Protein AF-A0AAW2US69-F1 (afdb_monomer_lite)

Secondary structure (DSSP, 8-state):
--HHHHHHHHHHHHHHHHHTT--HHHHHHHHHHHHHHTTT--HHHHTTTTHHHHHHHHHHHHHHHHHHHHHSSSSSS-----------------

Radius of gyration: 27.55 Å; chains: 1; bounding box: 49×18×91 Å

Organism: Sesamum radiatum (NCBI:txid300843)

Foldseek 3Di:
DDPVVVVVLLVQLQVLCVVVPHHVVLLVVLVVVVCVVVVNPCCVCPVVSNPVSVVSSVVVVVVVVVVVVVVVVPPDPDDDDDPDPPPPDDDDDD

Structure (mmCIF, N/CA/C/O backbone):
data_AF-A0AAW2US69-F1
#
_entry.id   AF-A0AAW2US69-F1
#
loop_
_atom_site.group_PDB
_atom_site.id
_atom_site.type_symbol
_atom_site.label_atom_id
_atom_site.label_alt_id
_atom_site.label_comp_id
_atom_site.label_asym_id
_atom_site.label_entity_id
_atom_site.label_seq_id
_atom_site.pdbx_PDB_ins_code
_atom_site.Cartn_x
_atom_site.Cartn_y
_atom_site.Cartn_z
_atom_site.occupancy
_atom_site.B_iso_or_equiv
_atom_site.auth_seq_id
_atom_site.auth_comp_id
_atom_site.auth_asym_id
_atom_site.auth_atom_id
_atom_site.pdbx_PDB_model_num
ATOM 1 N N . MET A 1 1 ? 18.502 2.061 -9.112 1.00 58.97 1 MET A N 1
ATOM 2 C CA . MET A 1 1 ? 17.079 2.426 -9.304 1.00 58.97 1 MET A CA 1
ATOM 3 C C . MET A 1 1 ? 16.970 3.927 -9.519 1.00 58.97 1 MET A C 1
ATOM 5 O O . MET A 1 1 ? 17.530 4.676 -8.722 1.00 58.97 1 MET A O 1
ATOM 9 N N . ASN A 1 2 ? 16.320 4.378 -10.592 1.00 75.94 2 ASN A N 1
ATOM 10 C CA . ASN A 1 2 ? 16.291 5.800 -10.936 1.00 75.94 2 ASN A CA 1
ATOM 11 C C . ASN A 1 2 ? 15.241 6.556 -10.112 1.00 75.94 2 ASN A C 1
ATOM 13 O O . ASN A 1 2 ? 14.097 6.118 -9.992 1.00 75.94 2 ASN A O 1
ATOM 17 N N . LYS A 1 3 ? 15.598 7.746 -9.607 1.00 71.94 3 LYS A N 1
ATOM 18 C CA . LYS A 1 3 ? 14.690 8.621 -8.832 1.00 71.94 3 LYS A CA 1
ATOM 19 C C . LYS A 1 3 ? 13.384 8.960 -9.569 1.00 71.94 3 LYS A C 1
ATOM 21 O O . LYS A 1 3 ? 12.357 9.192 -8.931 1.00 71.94 3 LYS A O 1
ATOM 26 N N . LYS A 1 4 ? 13.415 9.001 -10.906 1.00 77.56 4 LYS A N 1
ATOM 27 C CA . LYS A 1 4 ? 12.243 9.295 -11.745 1.00 77.56 4 LYS A CA 1
ATOM 28 C C . LYS A 1 4 ? 11.214 8.162 -11.706 1.00 77.56 4 LYS A C 1
ATOM 30 O O . LYS A 1 4 ? 10.031 8.435 -11.543 1.00 77.56 4 LYS A O 1
ATOM 35 N N . GLU A 1 5 ? 11.664 6.911 -11.777 1.00 81.06 5 GLU A N 1
ATOM 36 C CA . GLU A 1 5 ? 10.787 5.732 -11.761 1.00 81.06 5 GLU A CA 1
ATOM 37 C C . GLU A 1 5 ? 10.091 5.578 -10.409 1.00 81.06 5 GLU A C 1
ATOM 39 O O . GLU A 1 5 ? 8.877 5.403 -10.349 1.00 81.06 5 GLU A O 1
ATOM 44 N N . THR A 1 6 ? 10.826 5.762 -9.309 1.00 84.62 6 THR A N 1
ATOM 45 C CA . THR A 1 6 ? 10.246 5.703 -7.960 1.00 84.62 6 THR A CA 1
ATOM 46 C C . THR A 1 6 ? 9.148 6.738 -7.749 1.00 84.62 6 THR A C 1
ATOM 48 O O . THR A 1 6 ? 8.146 6.441 -7.109 1.00 84.62 6 THR A O 1
ATOM 51 N N . LYS A 1 7 ? 9.296 7.947 -8.307 1.00 87.31 7 LYS A N 1
ATOM 52 C CA . LYS A 1 7 ? 8.283 9.001 -8.171 1.00 87.31 7 LYS A CA 1
ATOM 53 C C . LYS A 1 7 ? 6.980 8.621 -8.881 1.00 87.31 7 LYS A C 1
ATOM 55 O O . LYS A 1 7 ? 5.907 8.840 -8.326 1.00 87.31 7 LYS A O 1
ATOM 60 N N . THR A 1 8 ? 7.074 8.025 -10.070 1.00 90.75 8 THR A N 1
ATOM 61 C CA . THR A 1 8 ? 5.905 7.535 -10.812 1.00 90.75 8 THR A CA 1
ATOM 62 C C . THR A 1 8 ? 5.206 6.399 -10.068 1.00 90.75 8 THR A C 1
ATOM 64 O O . THR A 1 8 ? 3.989 6.440 -9.911 1.00 90.75 8 THR A O 1
ATOM 67 N N . ARG A 1 9 ? 5.962 5.432 -9.534 1.00 89.62 9 ARG A N 1
ATOM 68 C CA . ARG A 1 9 ? 5.397 4.310 -8.765 1.00 89.62 9 ARG A CA 1
ATOM 69 C C . ARG A 1 9 ? 4.674 4.762 -7.500 1.00 89.62 9 ARG A C 1
ATOM 71 O O . ARG A 1 9 ? 3.559 4.325 -7.241 1.00 89.62 9 ARG A O 1
ATOM 78 N N . VAL A 1 10 ? 5.266 5.696 -6.752 1.00 89.75 10 VAL A N 1
ATOM 79 C CA . VAL A 1 10 ? 4.624 6.311 -5.578 1.00 89.75 10 VAL A CA 1
ATOM 80 C C . VAL A 1 10 ? 3.303 6.984 -5.969 1.00 89.75 10 VAL A C 1
ATOM 82 O O . VAL A 1 10 ? 2.296 6.798 -5.291 1.00 89.75 10 VAL A O 1
ATOM 85 N N . ALA A 1 11 ? 3.277 7.729 -7.079 1.00 91.56 11 ALA A N 1
ATOM 86 C CA . ALA A 1 11 ? 2.054 8.374 -7.552 1.00 91.56 11 ALA A CA 1
ATOM 87 C C . ALA A 1 11 ? 0.972 7.353 -7.949 1.00 91.56 11 ALA A C 1
ATOM 89 O O . ALA A 1 11 ? -0.202 7.556 -7.642 1.00 91.56 11 ALA A O 1
ATOM 90 N N . ASN A 1 12 ? 1.353 6.248 -8.593 1.00 91.25 12 ASN A N 1
ATOM 91 C CA . ASN A 1 12 ? 0.424 5.174 -8.944 1.00 91.25 12 ASN A CA 1
ATOM 92 C C . ASN A 1 12 ? -0.135 4.471 -7.703 1.00 91.25 12 ASN A C 1
ATOM 94 O O . ASN A 1 12 ? -1.346 4.289 -7.617 1.00 91.25 12 ASN A O 1
ATOM 98 N N . ALA A 1 13 ? 0.712 4.178 -6.714 1.00 91.19 13 ALA A N 1
ATOM 99 C CA . ALA A 1 13 ? 0.289 3.609 -5.439 1.00 91.19 13 ALA A CA 1
ATOM 100 C C . ALA A 1 13 ? -0.734 4.513 -4.727 1.00 91.19 13 ALA A C 1
ATOM 102 O O . ALA A 1 13 ? -1.793 4.047 -4.314 1.00 91.19 13 ALA A O 1
ATOM 103 N N . PHE A 1 14 ? -0.478 5.826 -4.651 1.00 92.38 14 PHE A N 1
ATOM 104 C CA . PHE A 1 14 ? -1.446 6.770 -4.082 1.00 92.38 14 PHE A CA 1
ATOM 105 C C . PHE A 1 14 ? -2.754 6.819 -4.870 1.00 92.38 14 PHE A C 1
ATOM 107 O O . PHE A 1 14 ? -3.821 6.858 -4.266 1.00 92.38 14 PHE A O 1
ATOM 114 N N . ARG A 1 15 ? -2.702 6.781 -6.207 1.00 92.44 15 ARG A N 1
ATOM 115 C CA . ARG A 1 15 ? -3.912 6.747 -7.042 1.00 92.44 15 ARG A CA 1
ATOM 116 C C . ARG A 1 15 ? -4.729 5.475 -6.814 1.00 92.44 15 ARG A C 1
ATOM 118 O O . ARG A 1 15 ? -5.945 5.580 -6.697 1.00 92.44 15 ARG A O 1
ATOM 125 N N . ALA A 1 16 ? -4.079 4.315 -6.716 1.00 90.75 16 ALA A N 1
ATOM 126 C CA . ALA A 1 16 ? -4.738 3.039 -6.448 1.00 90.75 16 ALA A CA 1
ATOM 127 C C . ALA A 1 16 ? -5.423 3.036 -5.073 1.00 90.75 16 ALA A C 1
ATOM 129 O O . ALA A 1 16 ? -6.603 2.718 -4.968 1.00 90.75 16 ALA A O 1
ATOM 130 N N . MET A 1 17 ? -4.718 3.487 -4.033 1.00 91.31 17 MET A N 1
ATOM 131 C CA . MET A 1 17 ? -5.263 3.569 -2.674 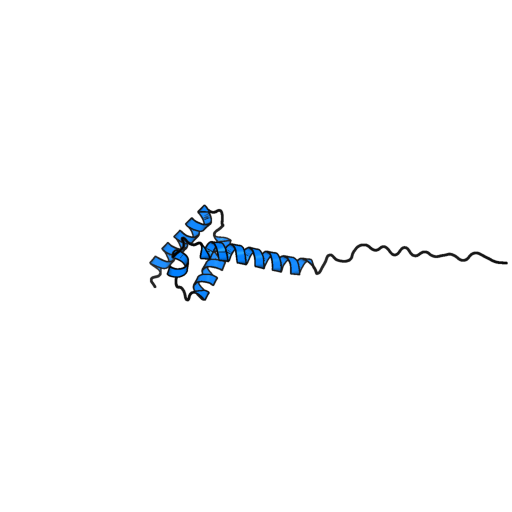1.00 91.31 17 MET A CA 1
ATOM 132 C C . MET A 1 17 ? -6.385 4.613 -2.562 1.00 91.31 17 MET A C 1
ATOM 134 O O . MET A 1 17 ? -7.415 4.366 -1.938 1.00 91.31 17 MET A O 1
ATOM 138 N N . LYS A 1 18 ? -6.250 5.755 -3.243 1.00 91.62 18 LYS A N 1
ATOM 139 C CA . LYS A 1 18 ? -7.301 6.777 -3.305 1.00 91.62 18 LYS A CA 1
ATOM 140 C C . LYS A 1 18 ? -8.562 6.267 -4.004 1.00 91.62 18 LYS A C 1
ATOM 142 O O . LYS A 1 18 ? -9.659 6.640 -3.598 1.00 91.62 18 LYS A O 1
ATOM 147 N N . ALA A 1 19 ? -8.424 5.406 -5.016 1.00 91.06 19 ALA A N 1
ATOM 148 C CA . ALA A 1 19 ? -9.560 4.800 -5.711 1.00 91.06 19 ALA A CA 1
ATOM 149 C C . ALA A 1 19 ? -10.408 3.898 -4.795 1.00 91.06 19 ALA A C 1
ATOM 151 O O . ALA A 1 19 ? -11.611 3.790 -5.008 1.00 91.06 19 ALA A O 1
ATOM 152 N N . ILE A 1 20 ? -9.803 3.312 -3.756 1.00 89.12 20 ILE A N 1
ATOM 153 C CA . ILE A 1 20 ? -10.492 2.510 -2.730 1.00 89.12 20 ILE A CA 1
ATOM 154 C C . ILE A 1 20 ? -10.803 3.302 -1.446 1.00 89.12 20 ILE A C 1
ATOM 156 O O . ILE A 1 20 ? -11.237 2.724 -0.455 1.00 89.12 20 ILE A O 1
ATOM 160 N N . GLY A 1 21 ? -10.604 4.626 -1.450 1.00 90.44 21 GLY A N 1
ATOM 161 C CA . GLY A 1 21 ? -10.958 5.510 -0.333 1.00 90.44 21 GLY A CA 1
ATOM 162 C C . GLY A 1 21 ? -9.914 5.622 0.784 1.00 90.44 21 GLY A C 1
ATOM 163 O O . GLY A 1 21 ? -10.225 6.133 1.857 1.00 90.44 21 GLY A O 1
ATOM 164 N N . ILE A 1 22 ? -8.675 5.180 0.554 1.00 90.00 22 ILE A N 1
ATOM 165 C CA . ILE A 1 22 ? -7.588 5.279 1.534 1.00 90.00 22 ILE A CA 1
ATOM 166 C C . ILE A 1 22 ? -6.772 6.556 1.295 1.00 90.00 22 ILE A C 1
ATOM 168 O O . ILE A 1 22 ? -6.270 6.808 0.196 1.00 90.00 22 ILE A O 1
ATOM 172 N N . SER A 1 23 ? -6.609 7.357 2.350 1.00 90.81 23 SER A N 1
ATOM 173 C CA . SER A 1 23 ? -5.841 8.606 2.318 1.00 90.81 23 SER A CA 1
ATOM 174 C C . SER A 1 23 ? -4.333 8.373 2.240 1.00 90.81 23 SER A C 1
ATOM 176 O O . SER A 1 23 ? -3.782 7.485 2.893 1.00 90.81 23 SER A O 1
ATOM 178 N N . GLU A 1 24 ? -3.636 9.252 1.519 1.00 89.94 24 GLU A N 1
ATOM 179 C CA . GLU A 1 24 ? -2.180 9.207 1.320 1.00 89.94 24 GLU A CA 1
ATOM 180 C C . GLU A 1 24 ? -1.383 9.221 2.635 1.00 89.94 24 GLU A C 1
ATOM 182 O O . GLU A 1 24 ? -0.282 8.674 2.696 1.00 89.94 24 GLU A O 1
ATOM 187 N N . ASP A 1 25 ? -1.935 9.811 3.697 1.00 88.38 25 ASP A N 1
ATOM 188 C CA . ASP A 1 25 ? -1.317 9.871 5.026 1.00 88.38 25 ASP A CA 1
ATOM 189 C C . ASP A 1 25 ? -1.155 8.495 5.673 1.00 88.38 25 ASP A C 1
ATOM 191 O O . ASP A 1 25 ? -0.162 8.265 6.359 1.00 88.38 25 ASP A O 1
ATOM 195 N N . LYS A 1 26 ? -2.071 7.559 5.392 1.00 89.12 26 LYS A N 1
ATOM 196 C CA . LYS A 1 26 ? -1.945 6.153 5.807 1.00 89.12 26 LYS A CA 1
ATOM 197 C C . LYS A 1 26 ? -0.998 5.381 4.894 1.00 89.12 26 LYS A C 1
ATOM 199 O O . LYS A 1 26 ? -0.209 4.557 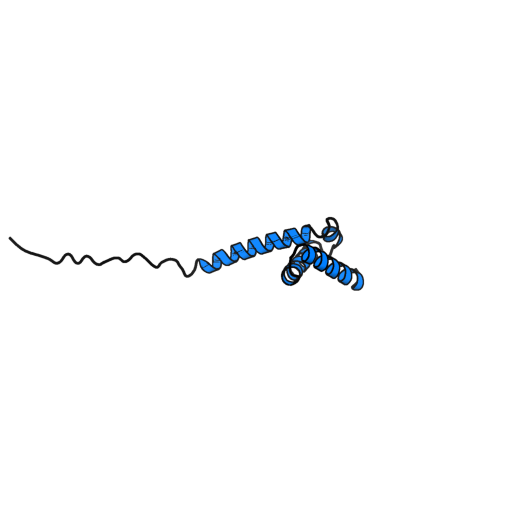5.347 1.00 89.12 26 LYS A O 1
ATOM 204 N N . VAL A 1 27 ? -1.021 5.703 3.603 1.00 90.50 27 VAL A N 1
ATOM 205 C CA . VAL A 1 27 ? -0.216 5.017 2.587 1.00 90.50 27 VAL A CA 1
ATOM 206 C C . VAL A 1 27 ? 1.279 5.303 2.757 1.00 90.50 27 VAL A C 1
ATOM 208 O O . VAL A 1 27 ? 2.086 4.383 2.692 1.00 90.50 27 VAL A O 1
ATOM 211 N N . LYS A 1 28 ? 1.677 6.559 3.005 1.00 90.44 28 LYS A N 1
ATOM 212 C CA . LYS A 1 28 ? 3.088 6.979 3.153 1.00 90.44 28 LYS A CA 1
ATOM 213 C C . LYS A 1 28 ? 3.893 6.143 4.166 1.00 90.44 28 LYS A C 1
ATOM 215 O O . LYS A 1 28 ? 4.953 5.639 3.782 1.00 90.44 28 LYS A O 1
ATOM 220 N N . PRO A 1 29 ? 3.470 6.005 5.441 1.00 91.00 29 PRO A N 1
ATOM 221 C CA . PRO A 1 29 ? 4.234 5.261 6.436 1.00 91.00 29 PRO A CA 1
ATOM 222 C C . PRO A 1 29 ? 4.287 3.762 6.126 1.00 91.00 29 PRO A C 1
ATOM 224 O O . PRO A 1 29 ? 5.334 3.153 6.335 1.00 91.00 29 PRO A O 1
ATOM 227 N N . VAL A 1 30 ? 3.213 3.178 5.588 1.00 90.94 30 VAL A N 1
ATOM 228 C CA . VAL A 1 30 ? 3.170 1.752 5.225 1.00 90.94 30 VAL A CA 1
ATOM 229 C C . VAL A 1 30 ? 4.046 1.464 4.012 1.00 90.94 30 VAL A C 1
ATOM 231 O O . VAL A 1 30 ? 4.876 0.561 4.051 1.00 90.94 30 VAL A O 1
ATOM 234 N N . LEU A 1 31 ? 3.954 2.292 2.973 1.00 90.38 31 LEU A N 1
ATOM 235 C CA . LEU A 1 31 ? 4.782 2.182 1.777 1.00 90.38 31 LEU A CA 1
ATOM 236 C C . LEU A 1 31 ? 6.273 2.279 2.117 1.00 90.38 31 LEU A C 1
ATOM 238 O O . LEU A 1 31 ? 7.080 1.519 1.590 1.00 90.38 31 LEU A O 1
ATOM 242 N N . LYS A 1 32 ? 6.654 3.176 3.038 1.00 89.44 32 LYS A N 1
ATOM 243 C CA . LYS A 1 32 ? 8.038 3.267 3.521 1.00 89.44 32 LYS A CA 1
ATOM 244 C C . LYS A 1 32 ? 8.478 1.982 4.230 1.00 89.44 32 LYS A C 1
ATOM 246 O O . LYS A 1 32 ? 9.587 1.526 3.971 1.00 89.44 32 LYS A O 1
ATOM 251 N N . SER A 1 33 ? 7.636 1.406 5.090 1.00 89.44 33 SER A N 1
ATOM 252 C CA . SER A 1 33 ? 7.924 0.136 5.772 1.00 89.44 33 SER A CA 1
ATOM 253 C C . SER A 1 33 ? 8.065 -1.030 4.790 1.00 89.44 33 SER A C 1
ATOM 255 O O . SER A 1 33 ? 9.043 -1.767 4.871 1.00 89.44 33 SER A O 1
ATOM 257 N N . LEU A 1 34 ? 7.164 -1.149 3.811 1.00 89.50 34 LEU A N 1
ATOM 258 C CA . LEU A 1 34 ? 7.227 -2.186 2.774 1.00 89.50 34 LEU A CA 1
ATOM 259 C C . LEU A 1 34 ? 8.502 -2.084 1.934 1.00 89.50 34 LEU A C 1
ATOM 261 O O . LEU A 1 34 ? 9.167 -3.083 1.684 1.00 89.50 34 LEU A O 1
ATOM 265 N N . LEU A 1 35 ? 8.899 -0.867 1.551 1.00 89.38 35 LEU A N 1
ATOM 266 C CA . LEU A 1 35 ? 10.149 -0.655 0.821 1.00 89.38 35 LEU A CA 1
ATOM 267 C C . LEU A 1 35 ? 11.391 -0.989 1.648 1.00 89.38 35 LEU A C 1
ATOM 269 O O . LEU A 1 35 ? 12.434 -1.242 1.064 1.00 89.38 35 LEU A O 1
ATOM 273 N N . ILE A 1 36 ? 11.323 -0.967 2.977 1.00 89.56 36 ILE A N 1
ATOM 274 C CA . ILE A 1 36 ? 12.433 -1.427 3.819 1.00 89.56 36 ILE A CA 1
ATOM 275 C C . ILE A 1 36 ? 12.445 -2.959 3.865 1.00 89.56 36 ILE A C 1
ATOM 277 O O . ILE A 1 36 ? 13.497 -3.553 3.661 1.00 89.56 36 ILE A O 1
ATOM 281 N N . LEU A 1 37 ? 11.283 -3.588 4.073 1.00 88.94 37 LEU A N 1
ATOM 282 C CA . LEU A 1 37 ? 11.145 -5.048 4.146 1.00 88.94 37 LEU A CA 1
ATOM 283 C C . LEU A 1 37 ? 11.581 -5.748 2.856 1.00 88.94 37 LEU A C 1
ATOM 285 O O . LEU A 1 37 ? 12.247 -6.777 2.903 1.00 88.94 37 LEU A O 1
ATOM 289 N N . TYR A 1 38 ? 11.238 -5.168 1.709 1.00 88.25 38 TYR A N 1
ATOM 290 C CA . TYR A 1 38 ? 11.559 -5.723 0.398 1.00 88.25 38 TYR A CA 1
ATOM 291 C C . TYR A 1 38 ? 12.850 -5.167 -0.210 1.00 88.25 38 TYR A C 1
ATOM 293 O O . TYR A 1 38 ? 13.061 -5.306 -1.410 1.00 88.25 38 TYR A O 1
ATOM 301 N N . ASP A 1 39 ? 13.692 -4.486 0.571 1.00 88.25 39 ASP A N 1
ATOM 302 C CA . ASP A 1 39 ? 14.942 -3.871 0.097 1.00 88.25 39 ASP A CA 1
ATOM 303 C C . ASP A 1 39 ? 14.756 -2.985 -1.156 1.00 88.25 39 ASP A C 1
ATOM 305 O O . ASP A 1 39 ? 15.491 -3.016 -2.140 1.00 88.25 39 ASP A O 1
ATOM 309 N N . LYS A 1 40 ? 13.702 -2.164 -1.132 1.00 84.44 40 LYS A N 1
ATOM 310 C CA . LYS A 1 40 ? 13.249 -1.266 -2.207 1.00 84.44 40 LYS A CA 1
ATOM 311 C C . LYS A 1 40 ? 12.800 -2.002 -3.470 1.00 84.44 40 LYS A C 1
ATOM 313 O O . LYS A 1 40 ? 12.688 -1.375 -4.526 1.00 84.44 40 LYS A O 1
ATOM 318 N N . ASN A 1 41 ? 12.493 -3.291 -3.378 1.00 88.19 41 ASN A N 1
ATOM 319 C CA . ASN A 1 41 ? 11.919 -4.034 -4.482 1.00 88.19 41 ASN A CA 1
ATOM 320 C C . ASN A 1 41 ? 10.440 -3.664 -4.670 1.00 88.19 41 ASN A C 1
ATOM 322 O O . ASN A 1 41 ? 9.560 -4.088 -3.926 1.00 88.19 41 ASN A O 1
ATOM 326 N N . TRP A 1 42 ? 10.175 -2.845 -5.687 1.00 88.31 42 TRP A N 1
ATOM 327 C CA . TRP A 1 42 ? 8.818 -2.448 -6.063 1.00 88.31 42 TRP A CA 1
ATOM 328 C C . TRP A 1 42 ? 8.060 -3.532 -6.814 1.00 88.31 42 TRP A C 1
ATOM 330 O O . TRP A 1 42 ? 6.837 -3.479 -6.816 1.00 88.31 42 TRP A O 1
ATOM 340 N N . ALA A 1 43 ? 8.756 -4.491 -7.435 1.00 86.50 43 ALA A N 1
ATOM 341 C CA . ALA A 1 43 ? 8.099 -5.534 -8.214 1.00 86.50 43 ALA A CA 1
ATOM 342 C C . ALA A 1 43 ? 7.096 -6.292 -7.337 1.00 86.50 43 ALA A C 1
ATOM 344 O O . ALA A 1 43 ? 5.935 -6.374 -7.703 1.00 86.50 43 ALA A O 1
ATOM 345 N N . LEU A 1 44 ? 7.497 -6.660 -6.115 1.00 84.06 44 LEU A N 1
ATOM 346 C CA . LEU A 1 44 ? 6.642 -7.344 -5.135 1.00 84.06 44 LEU A CA 1
ATOM 347 C C . LEU A 1 44 ? 5.419 -6.521 -4.695 1.00 84.06 44 LEU A C 1
ATOM 349 O O . LEU A 1 44 ? 4.412 -7.078 -4.277 1.00 84.06 44 LEU A O 1
ATOM 353 N N . ILE A 1 45 ? 5.494 -5.190 -4.782 1.00 86.31 45 ILE A N 1
ATOM 354 C CA . ILE A 1 45 ? 4.388 -4.291 -4.425 1.00 86.31 45 ILE A CA 1
ATOM 355 C C . ILE A 1 45 ? 3.443 -4.095 -5.627 1.00 86.31 45 ILE A C 1
ATOM 357 O O . ILE A 1 45 ? 2.235 -3.940 -5.449 1.00 86.31 45 ILE A O 1
ATOM 361 N N . GLU A 1 46 ? 3.979 -4.089 -6.851 1.00 86.19 46 GLU A N 1
ATOM 362 C CA . GLU A 1 46 ? 3.222 -3.866 -8.091 1.00 86.19 46 GLU A CA 1
ATOM 363 C C . GLU A 1 46 ? 2.600 -5.152 -8.669 1.00 86.19 46 GLU A C 1
ATOM 365 O O . GLU A 1 46 ? 1.605 -5.053 -9.385 1.00 86.19 46 GLU A O 1
ATOM 370 N N . GLU A 1 47 ? 3.133 -6.334 -8.332 1.00 80.69 47 GLU A N 1
ATOM 371 C CA . GLU A 1 47 ? 2.757 -7.640 -8.911 1.00 80.69 47 GLU A CA 1
ATOM 372 C C . GLU A 1 47 ? 1.261 -7.979 -8.754 1.00 80.69 47 GLU A C 1
ATOM 374 O O . GLU A 1 47 ? 0.671 -8.590 -9.641 1.00 80.69 47 GLU A O 1
ATOM 379 N N . GLU A 1 48 ? 0.611 -7.487 -7.693 1.00 78.81 48 GLU A N 1
ATOM 380 C CA . GLU A 1 48 ? -0.832 -7.640 -7.443 1.00 78.81 48 GLU A CA 1
ATOM 381 C C . GLU A 1 48 ? -1.564 -6.288 -7.326 1.00 78.81 48 GLU A C 1
ATOM 383 O O . GLU A 1 48 ? 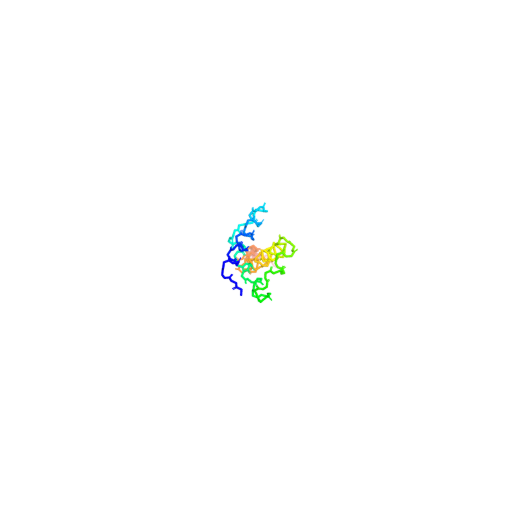-2.386 -6.087 -6.432 1.00 78.81 48 GLU A O 1
ATOM 388 N N . ASN A 1 49 ? -1.273 -5.312 -8.194 1.00 83.19 49 ASN A N 1
ATOM 389 C CA . ASN A 1 49 ? -2.010 -4.035 -8.234 1.00 83.19 49 ASN A CA 1
ATOM 390 C C . ASN A 1 49 ? -2.059 -3.309 -6.866 1.00 83.19 49 ASN A C 1
ATOM 392 O O . ASN A 1 49 ? -3.102 -2.808 -6.441 1.00 83.19 49 ASN A O 1
ATOM 396 N N . TYR A 1 50 ? -0.930 -3.268 -6.152 1.00 88.88 50 TYR A N 1
ATOM 397 C CA . TYR A 1 50 ? -0.811 -2.659 -4.822 1.00 88.88 50 TYR A CA 1
ATOM 398 C C . TYR A 1 50 ? -1.642 -3.344 -3.718 1.00 88.88 50 TYR A C 1
ATOM 400 O O . TYR A 1 50 ? -1.867 -2.750 -2.664 1.00 88.88 50 TYR A O 1
ATOM 408 N N . ARG A 1 51 ? -2.066 -4.602 -3.899 1.00 88.94 51 ARG A N 1
ATOM 409 C CA . ARG A 1 51 ? -2.795 -5.363 -2.871 1.00 88.94 51 ARG A CA 1
ATOM 410 C C . ARG A 1 51 ? -2.002 -5.529 -1.575 1.00 88.94 51 ARG A C 1
ATOM 412 O O . ARG A 1 51 ? -2.549 -5.253 -0.516 1.00 88.94 51 ARG A O 1
ATOM 419 N N . ALA A 1 52 ? -0.710 -5.857 -1.658 1.00 88.81 52 ALA A N 1
ATOM 420 C CA . ALA A 1 52 ? 0.180 -5.933 -0.493 1.00 88.81 52 ALA A CA 1
ATOM 421 C C . ALA A 1 52 ? 0.265 -4.604 0.283 1.00 88.81 52 ALA A C 1
ATOM 423 O O . ALA A 1 52 ? 0.432 -4.588 1.500 1.00 88.81 52 ALA A O 1
ATOM 424 N N . LEU A 1 53 ? 0.119 -3.470 -0.414 1.00 91.31 53 LEU A N 1
ATOM 425 C CA . LEU A 1 53 ? 0.061 -2.153 0.216 1.00 91.31 53 LEU A CA 1
ATOM 426 C C . LEU A 1 53 ? -1.259 -1.935 0.958 1.00 91.31 53 LEU A C 1
ATOM 428 O O . LEU A 1 53 ? -1.231 -1.406 2.062 1.00 91.31 53 LEU A O 1
ATOM 432 N N . ALA A 1 54 ? -2.392 -2.338 0.377 1.00 91.00 54 ALA A N 1
ATOM 433 C CA . ALA A 1 54 ? -3.684 -2.265 1.056 1.00 91.00 54 ALA A CA 1
ATOM 434 C C . ALA A 1 54 ? -3.717 -3.172 2.294 1.00 91.00 54 ALA A C 1
ATOM 436 O O . ALA A 1 54 ? -4.107 -2.719 3.365 1.00 91.00 54 ALA A O 1
ATOM 437 N N . ASP A 1 55 ? -3.248 -4.412 2.159 1.00 90.31 55 ASP A N 1
ATOM 438 C CA . ASP A 1 55 ? -3.202 -5.404 3.237 1.00 90.31 55 ASP A CA 1
ATOM 439 C C . ASP A 1 55 ? -2.394 -4.885 4.434 1.00 90.31 55 ASP A C 1
ATOM 441 O O . ASP A 1 55 ? -2.908 -4.765 5.544 1.00 90.31 55 ASP A O 1
ATOM 445 N N . ALA A 1 56 ? -1.185 -4.382 4.171 1.00 90.38 56 ALA A N 1
ATOM 446 C CA . ALA A 1 56 ? -0.335 -3.791 5.198 1.00 90.38 56 ALA A CA 1
ATOM 447 C C . ALA A 1 56 ? -0.921 -2.510 5.831 1.00 90.38 56 ALA A C 1
ATOM 449 O O . ALA A 1 56 ? -0.551 -2.154 6.953 1.00 90.38 56 ALA A O 1
ATOM 450 N N . ILE A 1 57 ? -1.812 -1.784 5.138 1.00 90.81 57 ILE A N 1
ATOM 451 C CA . ILE A 1 57 ? -2.546 -0.651 5.728 1.00 90.81 57 ILE A CA 1
ATOM 452 C C . ILE A 1 57 ? -3.593 -1.163 6.717 1.00 90.81 57 ILE A C 1
ATOM 454 O O . ILE A 1 57 ? -3.649 -0.648 7.833 1.00 90.81 57 ILE A O 1
ATOM 458 N N . PHE A 1 58 ? -4.374 -2.180 6.346 1.00 87.44 58 PHE A N 1
ATOM 459 C CA . PHE A 1 58 ? -5.386 -2.762 7.230 1.00 87.44 58 PHE A CA 1
ATOM 460 C C . PHE A 1 58 ? -4.766 -3.439 8.456 1.00 87.44 58 PHE A C 1
ATOM 462 O O . PHE A 1 58 ? -5.222 -3.188 9.570 1.00 87.44 58 PHE A O 1
ATOM 469 N N . GLU A 1 59 ? -3.681 -4.200 8.283 1.00 87.69 59 GLU A N 1
ATOM 470 C CA . GLU A 1 59 ? -2.940 -4.794 9.403 1.00 87.69 59 GLU A CA 1
ATOM 471 C C . GLU A 1 59 ? -2.423 -3.722 10.371 1.00 87.69 59 GLU A C 1
ATOM 473 O O . GLU A 1 59 ? -2.522 -3.858 11.591 1.00 87.69 59 GLU A O 1
ATOM 478 N N . ARG A 1 60 ? -1.892 -2.610 9.845 1.00 83.25 60 ARG A N 1
ATOM 479 C CA . ARG A 1 60 ? -1.379 -1.521 10.682 1.00 83.25 60 ARG A CA 1
ATOM 480 C C . ARG A 1 60 ? -2.488 -0.786 11.432 1.00 83.25 60 ARG A C 1
ATOM 482 O O . ARG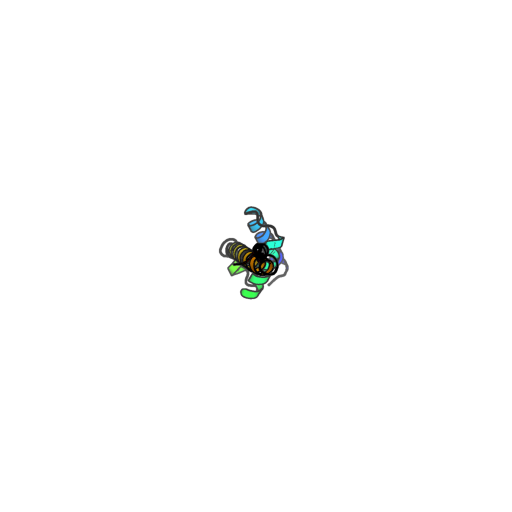 A 1 60 ? -2.289 -0.461 12.600 1.00 83.25 60 ARG A O 1
ATOM 489 N N . ASP A 1 61 ? -3.619 -0.516 10.782 1.00 78.31 61 ASP A N 1
ATOM 490 C CA . ASP A 1 61 ? -4.799 0.070 11.432 1.00 78.31 61 ASP A CA 1
ATOM 491 C C . ASP A 1 61 ? -5.321 -0.848 12.559 1.00 78.31 61 ASP A C 1
ATOM 493 O O . ASP A 1 61 ? -5.669 -0.357 13.634 1.00 78.31 61 ASP A O 1
ATOM 497 N N . GLU A 1 62 ? -5.311 -2.173 12.367 1.00 74.81 62 GLU A N 1
ATOM 498 C CA . GLU A 1 62 ? -5.710 -3.143 13.397 1.00 74.81 62 GLU A CA 1
ATOM 499 C C . GLU A 1 62 ? -4.747 -3.153 14.597 1.00 74.81 62 GLU A C 1
ATOM 501 O O . GLU A 1 62 ? -5.183 -3.107 15.752 1.00 74.81 62 GLU A O 1
ATOM 506 N N . LEU A 1 63 ? -3.435 -3.131 14.345 1.00 69.31 63 LEU A N 1
ATOM 507 C CA . LEU A 1 63 ? -2.421 -3.048 15.400 1.00 69.31 63 LEU A CA 1
ATOM 508 C C . LEU A 1 63 ? -2.505 -1.727 16.177 1.00 69.31 63 LEU A C 1
ATOM 510 O O . LEU A 1 63 ? -2.428 -1.727 17.405 1.00 69.31 63 LEU A O 1
ATOM 514 N N . GLU A 1 64 ? -2.713 -0.599 15.493 1.00 66.56 64 GLU A N 1
ATOM 515 C CA . GLU A 1 64 ? -2.842 0.710 16.141 1.00 66.56 64 GLU A CA 1
ATOM 516 C C . GLU A 1 64 ? -4.134 0.801 16.976 1.00 66.56 64 GLU A C 1
ATOM 518 O O . GLU A 1 64 ? -4.123 1.339 18.090 1.00 66.56 64 GLU A O 1
ATOM 523 N N . ALA A 1 65 ? -5.231 0.194 16.507 1.00 62.03 65 ALA A N 1
ATOM 524 C CA . ALA A 1 65 ? -6.461 0.042 17.282 1.00 62.03 65 ALA A CA 1
ATOM 525 C C . ALA A 1 65 ? -6.254 -0.846 18.527 1.00 62.03 65 ALA A C 1
ATOM 527 O O . ALA A 1 65 ? -6.723 -0.508 19.623 1.00 62.03 65 ALA A O 1
ATOM 528 N N . ALA A 1 66 ? -5.494 -1.937 18.400 1.00 59.81 66 ALA A N 1
ATOM 529 C CA . ALA A 1 66 ? -5.134 -2.799 19.522 1.00 59.81 66 ALA A CA 1
ATOM 530 C C . ALA A 1 66 ? -4.230 -2.077 20.543 1.00 59.81 66 ALA A C 1
ATOM 532 O O . ALA A 1 66 ? -4.430 -2.216 21.754 1.00 59.81 66 ALA A O 1
ATOM 533 N N . GLU A 1 67 ? -3.294 -1.232 20.107 1.00 55.44 67 GLU A N 1
ATOM 534 C CA . GLU A 1 67 ? -2.429 -0.456 21.008 1.00 55.44 67 GLU A CA 1
ATOM 535 C C . GLU A 1 67 ? -3.159 0.706 21.702 1.00 55.44 67 GLU A C 1
ATOM 537 O O . GLU A 1 67 ? -2.896 0.997 22.876 1.00 55.44 67 GLU A O 1
ATOM 542 N N . GLN A 1 68 ? -4.140 1.337 21.047 1.00 53.03 68 GLN A N 1
ATOM 543 C CA . GLN A 1 68 ? -5.000 2.336 21.694 1.00 53.03 68 GLN A CA 1
ATOM 544 C C . GLN A 1 68 ? -5.898 1.721 22.777 1.00 53.03 68 GLN A C 1
ATOM 546 O O . GLN A 1 68 ? -6.181 2.379 23.786 1.00 53.03 68 GLN A O 1
ATOM 551 N N . SER A 1 69 ? -6.269 0.442 22.645 1.00 52.09 69 SER A N 1
ATOM 552 C CA . SER A 1 69 ? -6.993 -0.276 23.699 1.00 52.09 69 SER A CA 1
ATOM 553 C C . SER A 1 69 ? -6.145 -0.502 24.964 1.00 52.09 69 SER A C 1
ATOM 555 O O . SER A 1 69 ? -6.685 -0.462 26.069 1.00 52.09 69 SER A O 1
ATOM 557 N N . LYS A 1 70 ? -4.807 -0.592 24.862 1.00 49.91 70 LYS A N 1
ATOM 558 C CA . LYS A 1 70 ? -3.918 -0.667 26.042 1.00 49.91 70 LYS A CA 1
ATOM 559 C C . LYS A 1 70 ? -3.727 0.668 26.767 1.00 49.91 70 LYS A C 1
ATOM 561 O O . LYS A 1 70 ? -3.479 0.660 27.970 1.00 49.91 70 LYS A O 1
ATOM 566 N N . LYS A 1 71 ? -3.883 1.817 26.095 1.00 45.53 71 LYS A N 1
ATOM 567 C CA . LYS A 1 71 ? -3.741 3.144 26.734 1.00 45.53 71 LYS A CA 1
ATOM 568 C C . LYS A 1 71 ? -5.008 3.663 27.421 1.00 45.53 71 LYS A C 1
ATOM 570 O O . LYS A 1 71 ? -4.905 4.589 28.217 1.00 45.53 71 LYS A O 1
ATOM 575 N N . LYS A 1 72 ? -6.184 3.063 27.191 1.00 45.12 72 LYS A N 1
ATOM 576 C CA . LYS A 1 72 ? -7.418 3.401 27.937 1.00 45.12 72 LYS A CA 1
ATOM 577 C C . LYS A 1 72 ? -7.717 2.494 29.138 1.00 45.12 72 LYS A C 1
ATOM 579 O O . LYS A 1 72 ? -8.682 2.752 29.853 1.00 45.12 72 LYS A O 1
ATOM 584 N N . ILE A 1 73 ? -6.908 1.464 29.400 1.00 48.16 73 ILE A N 1
ATOM 585 C CA . ILE A 1 73 ? -7.116 0.567 30.556 1.00 48.16 73 ILE A CA 1
ATO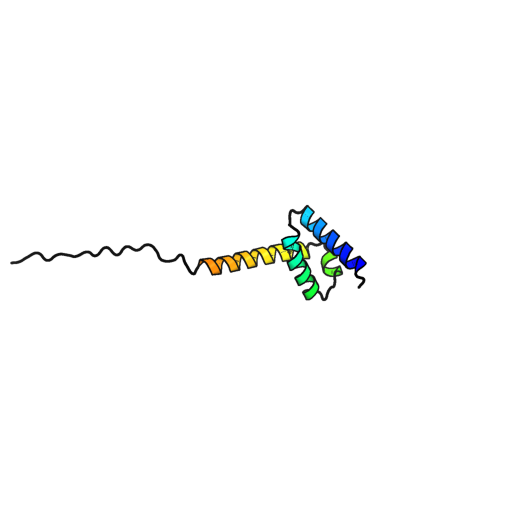M 586 C C . ILE A 1 73 ? -6.426 1.089 31.833 1.00 48.16 73 ILE A C 1
ATOM 588 O O . ILE A 1 73 ? -6.781 0.673 32.931 1.00 48.16 73 ILE A O 1
ATOM 592 N N . VAL A 1 74 ? -5.542 2.089 31.740 1.00 47.97 74 VAL A N 1
ATOM 593 C CA . VAL A 1 74 ? -5.056 2.856 32.902 1.00 47.97 74 VAL A CA 1
ATOM 594 C C . VAL A 1 74 ? -5.775 4.211 32.914 1.00 47.97 74 VAL A C 1
ATOM 596 O O . VAL A 1 74 ? -5.301 5.173 32.336 1.00 47.97 74 VAL A O 1
ATOM 599 N N . ASN A 1 75 ? -7.019 4.238 33.408 1.00 49.25 75 ASN A N 1
ATOM 600 C CA . ASN A 1 75 ? -7.691 5.413 34.017 1.00 49.25 75 ASN A CA 1
ATOM 601 C C . ASN A 1 75 ? -9.216 5.251 34.196 1.00 49.25 75 ASN A C 1
ATOM 603 O O . ASN A 1 75 ? -9.874 6.198 34.625 1.00 49.25 75 ASN A O 1
ATOM 607 N N . SER A 1 76 ? -9.836 4.101 33.898 1.00 46.62 76 SER A N 1
ATOM 608 C CA . SER A 1 76 ? -11.302 3.964 34.071 1.00 46.62 76 SER A CA 1
ATOM 609 C C . SER A 1 76 ? -11.800 2.604 34.576 1.00 46.62 76 SER A C 1
ATOM 611 O O . SER A 1 76 ? -12.881 2.155 34.217 1.00 46.62 76 SER A O 1
ATOM 613 N N . GLN A 1 77 ? -11.057 1.978 35.485 1.00 52.62 77 GLN A N 1
ATOM 614 C CA . GLN A 1 77 ? -11.601 1.060 36.494 1.00 52.62 77 GLN A CA 1
ATOM 615 C C . GLN A 1 77 ? -10.915 1.480 37.800 1.00 52.62 77 GLN A C 1
ATOM 617 O O . GLN A 1 77 ? -9.706 1.361 37.905 1.00 52.62 77 GLN A O 1
ATOM 622 N N . THR A 1 78 ? -11.546 2.119 38.781 1.00 44.00 78 THR A N 1
ATOM 623 C CA . THR A 1 78 ? -12.730 1.653 39.498 1.00 44.00 78 THR A CA 1
ATOM 624 C C . THR A 1 78 ? -13.466 2.831 40.147 1.00 44.00 78 THR A C 1
ATOM 626 O O . THR A 1 78 ? -13.107 3.284 41.234 1.00 44.00 78 THR A O 1
ATOM 629 N N . THR A 1 79 ? -14.555 3.279 39.532 1.00 52.59 79 THR A N 1
ATOM 630 C CA . THR A 1 79 ? -15.621 3.987 40.248 1.00 52.59 79 THR A CA 1
ATOM 631 C C . THR A 1 79 ? -16.807 3.031 40.308 1.00 52.59 79 THR A C 1
ATOM 633 O O . THR A 1 79 ? -17.088 2.341 39.336 1.00 52.59 79 THR A O 1
ATOM 636 N N . ILE A 1 80 ? -17.490 3.004 41.455 1.00 54.25 80 ILE A N 1
ATOM 637 C CA . ILE A 1 80 ? -18.626 2.143 41.837 1.00 54.25 80 ILE A CA 1
ATOM 638 C C . ILE A 1 80 ? -18.245 0.800 42.491 1.00 54.25 80 ILE A C 1
ATOM 640 O O . ILE A 1 80 ? -18.391 -0.265 41.906 1.00 54.25 80 ILE A O 1
ATOM 644 N N . ARG A 1 81 ? -17.941 0.847 43.796 1.00 49.12 81 ARG A N 1
ATOM 645 C CA . ARG A 1 81 ? -18.809 0.225 44.820 1.00 49.12 81 ARG A CA 1
ATOM 646 C C . ARG A 1 81 ? -18.821 1.099 46.075 1.00 49.12 81 ARG A C 1
ATOM 648 O O . ARG A 1 81 ? -17.894 1.074 46.877 1.00 49.12 81 ARG A O 1
ATOM 655 N N . LYS A 1 82 ? -19.897 1.874 46.244 1.00 50.16 82 LYS A N 1
ATOM 656 C CA . LYS A 1 82 ? -20.238 2.551 47.502 1.00 50.16 82 LYS A CA 1
ATOM 657 C C . LYS A 1 82 ? -20.348 1.494 48.610 1.00 50.16 82 LYS A C 1
ATOM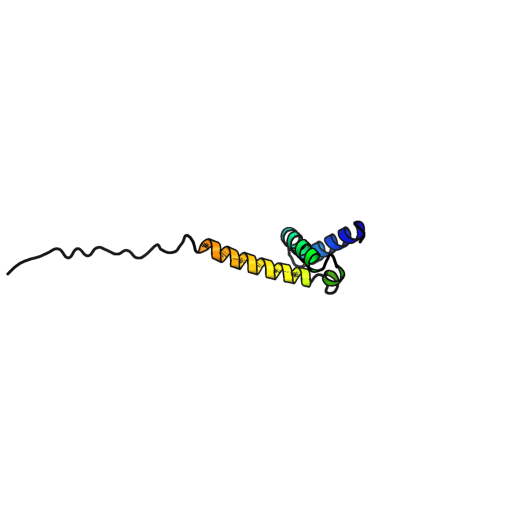 659 O O . LYS A 1 82 ? -21.358 0.798 48.683 1.00 50.16 82 LYS A O 1
ATOM 664 N N . LYS A 1 83 ? -19.345 1.364 49.482 1.00 51.16 83 LYS A N 1
ATOM 665 C CA . LYS A 1 83 ? -19.547 0.730 50.791 1.00 51.16 83 LYS A CA 1
ATOM 666 C C . LYS A 1 83 ? -20.205 1.766 51.698 1.00 51.16 83 LYS A C 1
ATOM 668 O O . LYS A 1 83 ? -19.542 2.624 52.266 1.00 51.16 83 LYS A O 1
ATOM 673 N N . GLN A 1 84 ? -21.531 1.701 51.763 1.00 54.12 84 GLN A N 1
ATOM 674 C CA . GLN A 1 84 ? -22.324 2.315 52.826 1.00 54.12 84 GLN A CA 1
ATOM 675 C C . GLN A 1 84 ? -21.796 1.818 54.187 1.00 54.12 84 GLN A C 1
ATOM 677 O O . GLN A 1 84 ? -21.724 0.599 54.376 1.00 54.12 84 GLN A O 1
ATOM 682 N N . PRO A 1 85 ? -21.449 2.692 55.145 1.00 45.78 85 PRO A N 1
ATOM 683 C CA . PRO A 1 85 ? -21.163 2.267 56.505 1.00 45.78 85 PRO A CA 1
ATOM 684 C C . PRO A 1 85 ? -22.496 1.976 57.202 1.00 45.78 85 PRO A C 1
ATOM 686 O O . PRO A 1 85 ? -23.203 2.891 57.622 1.00 45.78 85 PRO A O 1
ATOM 689 N N . ARG A 1 86 ? -22.871 0.698 57.341 1.00 52.16 86 ARG A N 1
ATOM 690 C CA . ARG A 1 86 ? -23.905 0.329 58.318 1.00 52.16 86 ARG A CA 1
ATOM 691 C C . ARG A 1 86 ? -23.287 0.437 59.708 1.00 52.16 86 ARG A C 1
ATOM 693 O O . ARG A 1 86 ? -22.776 -0.534 60.249 1.00 52.16 86 ARG A O 1
ATOM 700 N N . GLN A 1 87 ? -23.346 1.641 60.265 1.00 55.97 87 GLN A N 1
ATOM 701 C CA . GLN A 1 87 ? -23.323 1.842 61.706 1.00 55.97 87 GLN A CA 1
ATOM 702 C C . GLN A 1 87 ? -24.562 1.134 62.271 1.00 55.97 87 GLN A C 1
ATOM 704 O O . GLN A 1 87 ? -25.644 1.724 62.305 1.00 55.97 87 GLN A O 1
ATOM 709 N N . LEU A 1 88 ? -24.444 -0.136 62.676 1.00 52.25 88 LEU A N 1
ATOM 710 C CA . LEU A 1 88 ? -25.397 -0.675 63.642 1.00 52.25 88 LEU A CA 1
ATOM 711 C C . LEU A 1 88 ? -25.075 0.002 64.968 1.00 52.25 88 LEU A C 1
ATOM 713 O O . LEU A 1 88 ? -24.191 -0.404 65.717 1.00 52.25 88 LEU A O 1
ATOM 717 N N . LYS A 1 89 ? -25.787 1.102 65.194 1.00 59.44 89 LYS A N 1
ATOM 718 C CA . LYS A 1 89 ? -25.888 1.739 66.492 1.00 59.44 89 LYS A CA 1
ATOM 719 C C . LYS A 1 89 ? -26.416 0.695 67.468 1.00 59.44 89 LYS A C 1
ATOM 721 O O . LYS A 1 89 ? -27.475 0.109 67.257 1.00 59.44 89 LYS A O 1
ATOM 726 N N . SER A 1 90 ? -25.625 0.491 68.509 1.00 52.91 90 SER A N 1
ATOM 727 C CA . SER A 1 90 ? -26.031 -0.004 69.816 1.00 52.91 90 SER A CA 1
ATOM 728 C C . SER A 1 90 ? -27.468 0.378 70.167 1.00 52.91 90 SER A C 1
ATOM 730 O O . SER A 1 90 ? -27.802 1.559 70.106 1.00 52.91 90 SER A O 1
ATOM 732 N N . LEU A 1 91 ? -28.251 -0.594 70.622 1.00 52.88 91 LEU A N 1
ATOM 733 C CA . LEU A 1 91 ? -29.360 -0.435 71.565 1.00 52.88 91 LEU A CA 1
ATOM 734 C C . LEU A 1 91 ? -29.436 -1.771 72.316 1.00 52.88 91 LEU A C 1
ATOM 736 O O . LEU A 1 91 ? -29.616 -2.813 71.700 1.00 52.88 91 LEU A O 1
ATOM 740 N N . SER A 1 92 ? -28.985 -1.767 73.573 1.00 49.47 92 SER A N 1
ATOM 741 C CA . SER A 1 92 ? -29.864 -1.798 74.755 1.00 49.47 92 SER A CA 1
ATOM 742 C C . SER A 1 92 ? -30.404 -3.219 74.963 1.00 49.47 92 SER A C 1
ATOM 744 O O . SER A 1 92 ? -31.162 -3.730 74.156 1.00 49.47 92 SER A O 1
ATOM 746 N N . GLY A 1 93 ? -29.921 -3.965 75.950 1.00 59.09 93 GLY A N 1
ATOM 747 C CA . GLY A 1 93 ? -30.130 -3.644 77.353 1.00 59.09 93 GLY A CA 1
ATOM 748 C C . GLY A 1 93 ? -31.273 -4.517 77.869 1.00 59.09 93 GLY A C 1
ATOM 749 O O . GLY A 1 93 ? -32.440 -4.204 77.629 1.00 59.09 93 GLY A O 1
ATOM 750 N N . ARG A 1 94 ? -30.919 -5.618 78.532 1.00 49.19 94 ARG A N 1
ATOM 751 C CA . ARG A 1 94 ? -31.649 -6.255 79.632 1.00 49.19 94 ARG A CA 1
ATOM 752 C C . ARG A 1 94 ? -30.837 -7.422 80.173 1.00 49.19 94 ARG A C 1
ATOM 754 O O . ARG A 1 94 ? -30.239 -8.132 79.337 1.00 49.19 94 ARG A O 1
#

Sequence (94 aa):
MNKKETKTRVANAFRAMKAIGISEDKVKPVLKSLLILYDKNWALIEEENYRALADAIFERDELEAAEQSKKKIVNSQTTIRKKQPRQLKSLSGR

InterPro domains:
  IPR018848 WIYLD domain [PF10440] (4-62)
  IPR043017 WIYLD domain superfamily [G3DSA:1.10.8.850] (1-62)

pLDDT: mean 75.44, std 17.31, range [44.0, 92.44]